Protein AF-X0YU63-F1 (afdb_monomer_lite)

Secondary structure (DSSP, 8-state):
------TTTT-EESSHHHHHHHHHTTSS-TT-EEEEEETTEEEEEEHHHHHHHTTS-TTSPP--S---HHHHHHHHHHHHHHHTTTT-

pLDDT: mean 85.9, std 12.7, range [40.62, 94.88]

InterPro domains:
  IPR007066 RNA polymerase Rpb1, domain 3 [PF04983] (11-88)
  IPR042102 RNA polymerase Rpb1, domain 3 superfamily [G3DSA:1.10.2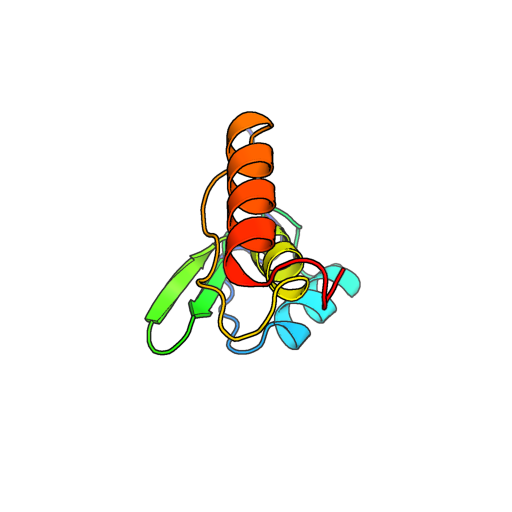74.100] (1-40)
  IPR042102 RNA polymerase Rpb1, domain 3 superfamily [G3DSA:1.10.274.100] (41-88)

Radius of gyration: 14.5 Å; chains: 1; bounding box: 32×25×48 Å

Organism: NCBI:txid412755

Structure (mmCIF, N/CA/C/O backbone):
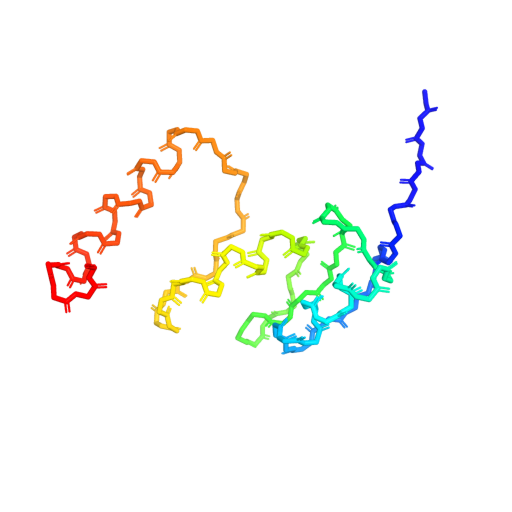data_AF-X0YU63-F1
#
_entry.id   AF-X0YU63-F1
#
loop_
_atom_site.group_PDB
_atom_site.id
_atom_site.type_symbol
_atom_site.label_atom_id
_atom_site.label_alt_id
_atom_site.label_comp_id
_atom_site.label_asym_id
_atom_site.label_entity_id
_atom_site.label_seq_id
_atom_site.pdbx_PDB_ins_code
_atom_site.Cartn_x
_atom_site.Cartn_y
_atom_site.Cartn_z
_atom_site.occupancy
_atom_site.B_iso_or_equiv
_atom_site.auth_seq_id
_atom_site.auth_comp_id
_atom_site.auth_asym_id
_atom_site.auth_atom_id
_atom_site.pdbx_PDB_model_num
ATOM 1 N N . MET A 1 1 ? -0.084 6.465 27.044 1.00 45.81 1 MET A N 1
ATOM 2 C CA . MET A 1 1 ? -1.060 5.471 26.550 1.00 45.81 1 MET A CA 1
ATOM 3 C C . MET A 1 1 ? -2.113 6.189 25.725 1.00 45.81 1 MET A C 1
ATOM 5 O O . MET A 1 1 ? -2.829 7.012 26.275 1.00 45.81 1 MET A O 1
ATOM 9 N N . ARG A 1 2 ? -2.183 5.926 24.420 1.00 40.62 2 ARG A N 1
ATOM 10 C CA . ARG A 1 2 ? -3.397 6.146 23.627 1.00 40.62 2 ARG A CA 1
ATOM 11 C C . ARG A 1 2 ? -3.556 4.924 22.734 1.00 40.62 2 ARG A C 1
ATOM 13 O O . ARG A 1 2 ? -3.049 4.892 21.620 1.00 40.62 2 ARG A O 1
ATOM 20 N N . GLU A 1 3 ? -4.205 3.899 23.273 1.00 48.47 3 GLU A N 1
ATOM 21 C CA . GLU A 1 3 ? -4.856 2.859 22.475 1.00 48.47 3 GLU A CA 1
ATOM 22 C C . GLU A 1 3 ? -6.097 3.492 21.845 1.00 48.47 3 GLU A C 1
ATOM 24 O O . GLU A 1 3 ? -7.228 3.273 22.263 1.00 48.47 3 GLU A O 1
ATOM 29 N N . SER A 1 4 ? -5.887 4.389 20.888 1.00 46.69 4 SER A N 1
ATOM 30 C CA . SER A 1 4 ? -6.973 4.838 20.032 1.00 46.69 4 SER A CA 1
ATOM 31 C C . SER A 1 4 ? -7.002 3.858 18.878 1.00 46.69 4 SER A C 1
ATOM 33 O O . SER A 1 4 ? -6.275 4.034 17.902 1.00 46.69 4 SER A O 1
ATOM 35 N N . ALA A 1 5 ? -7.777 2.783 19.053 1.00 60.09 5 ALA A N 1
ATOM 36 C CA . ALA A 1 5 ? -8.194 1.933 17.950 1.00 60.09 5 ALA A CA 1
ATOM 37 C C . ALA A 1 5 ? -8.630 2.861 16.816 1.00 60.09 5 ALA A C 1
ATOM 39 O O . ALA A 1 5 ? -9.495 3.725 17.003 1.00 60.09 5 ALA A O 1
ATOM 40 N N . GLN A 1 6 ? -7.924 2.780 15.698 1.00 72.44 6 GLN A N 1
ATOM 41 C CA . GLN A 1 6 ? -8.144 3.720 14.611 1.00 72.44 6 GLN A CA 1
ATOM 42 C C . GLN A 1 6 ? -9.515 3.463 14.008 1.00 72.44 6 GLN A C 1
ATOM 44 O O . GLN A 1 6 ? -10.011 2.329 14.005 1.00 72.44 6 GLN A O 1
ATOM 49 N N . LYS A 1 7 ? -10.155 4.515 13.503 1.00 79.62 7 LYS A N 1
ATOM 50 C CA . LYS A 1 7 ? -11.490 4.380 12.938 1.00 79.62 7 LYS A CA 1
ATOM 51 C C . LYS A 1 7 ? -11.425 3.353 11.809 1.00 79.62 7 LYS A C 1
ATOM 53 O O . LYS A 1 7 ? -10.577 3.458 10.930 1.00 79.62 7 LYS A O 1
ATOM 58 N N . GLY A 1 8 ? -12.282 2.334 11.866 1.00 80.06 8 GLY A N 1
ATOM 59 C CA . GLY A 1 8 ? -12.344 1.275 10.854 1.00 80.06 8 GLY A CA 1
ATOM 60 C C . GLY A 1 8 ? -11.284 0.170 10.948 1.00 80.06 8 GLY A C 1
ATOM 61 O O . GLY A 1 8 ? -11.146 -0.593 9.991 1.00 80.06 8 GLY A O 1
ATOM 62 N N . GLU A 1 9 ? -10.567 0.049 12.068 1.00 84.12 9 GLU A N 1
ATOM 63 C CA . GLU A 1 9 ? -9.672 -1.083 12.337 1.00 84.12 9 GLU A CA 1
ATOM 64 C C . GLU A 1 9 ? -10.422 -2.434 12.312 1.00 84.12 9 GLU A C 1
ATOM 66 O O . GLU A 1 9 ? -11.574 -2.539 12.734 1.00 84.12 9 GLU A O 1
ATOM 71 N N . GLY A 1 10 ? -9.783 -3.474 11.769 1.00 84.75 10 GLY A N 1
ATOM 72 C CA . GLY A 1 10 ? -10.329 -4.832 11.663 1.00 84.75 10 GLY A CA 1
ATOM 73 C C . GLY A 1 10 ? -11.268 -5.077 10.476 1.00 84.75 10 GLY A C 1
ATOM 74 O O . GLY A 1 10 ? -11.691 -6.214 10.268 1.00 84.75 10 GLY A O 1
ATOM 75 N N . LYS A 1 11 ? -11.576 -4.054 9.667 1.00 88.62 11 LYS A N 1
ATOM 76 C CA . LYS A 1 11 ? -12.381 -4.227 8.448 1.00 88.62 11 LYS A CA 1
ATOM 77 C C . LYS A 1 11 ? -11.660 -5.074 7.398 1.00 88.62 11 LYS A C 1
ATOM 79 O O . LYS A 1 11 ? -10.430 -5.107 7.341 1.00 88.62 11 LYS A O 1
ATOM 84 N N . ILE A 1 12 ? -12.449 -5.746 6.561 1.00 92.25 12 ILE A N 1
ATOM 85 C CA . ILE A 1 12 ? -11.971 -6.600 5.473 1.00 92.25 12 ILE A CA 1
ATOM 86 C C . ILE A 1 12 ? -12.402 -5.982 4.144 1.00 92.25 12 ILE A C 1
ATOM 88 O O . ILE A 1 12 ? -13.574 -5.659 3.986 1.00 92.25 12 ILE A O 1
ATOM 92 N N . PHE A 1 13 ? -11.467 -5.850 3.204 1.00 90.44 13 PHE A N 1
ATOM 93 C CA . PHE A 1 13 ? -11.718 -5.337 1.858 1.00 90.44 13 PHE A CA 1
ATOM 94 C C . PHE A 1 13 ? -11.331 -6.368 0.805 1.00 90.44 13 PHE A C 1
ATOM 96 O O . PHE A 1 13 ? -10.254 -6.970 0.869 1.00 90.44 13 PHE A O 1
ATOM 103 N N . GLY A 1 14 ? -12.217 -6.557 -0.173 1.00 88.12 14 GLY A N 1
ATOM 104 C CA . GLY A 1 14 ? -11.960 -7.393 -1.348 1.00 88.12 14 GLY A CA 1
ATOM 105 C C . GLY A 1 14 ? -11.537 -6.597 -2.582 1.00 88.12 14 GLY A C 1
ATOM 106 O O . GLY A 1 14 ? -10.973 -7.177 -3.503 1.00 88.12 14 GLY A O 1
ATOM 107 N N . ASN A 1 15 ? -11.808 -5.288 -2.606 1.00 88.25 15 ASN A N 1
ATOM 108 C CA . ASN A 1 15 ? -11.546 -4.407 -3.740 1.00 88.25 15 ASN A CA 1
ATOM 109 C C . ASN A 1 15 ? -10.873 -3.108 -3.256 1.00 88.25 15 ASN A C 1
ATOM 111 O O . ASN A 1 15 ? -11.310 -2.546 -2.245 1.00 88.25 15 ASN A O 1
ATOM 115 N N . PRO A 1 16 ? -9.846 -2.603 -3.959 1.00 90.50 16 PRO A N 1
ATOM 116 C CA . PRO A 1 16 ? -9.164 -1.374 -3.563 1.00 90.50 16 PRO A CA 1
ATOM 117 C C . PRO A 1 16 ? -10.088 -0.146 -3.612 1.00 90.50 16 PRO A C 1
ATOM 119 O O . PRO A 1 16 ? -10.058 0.674 -2.696 1.00 90.50 16 PRO A O 1
ATOM 122 N N . ASN A 1 17 ? -11.004 -0.063 -4.586 1.00 91.25 17 ASN A N 1
ATOM 123 C CA . ASN A 1 17 ? -11.963 1.043 -4.699 1.00 91.25 17 ASN A CA 1
ATOM 124 C C . ASN A 1 17 ? -12.888 1.152 -3.482 1.00 91.25 17 ASN A C 1
ATOM 126 O O . ASN A 1 17 ? -13.280 2.249 -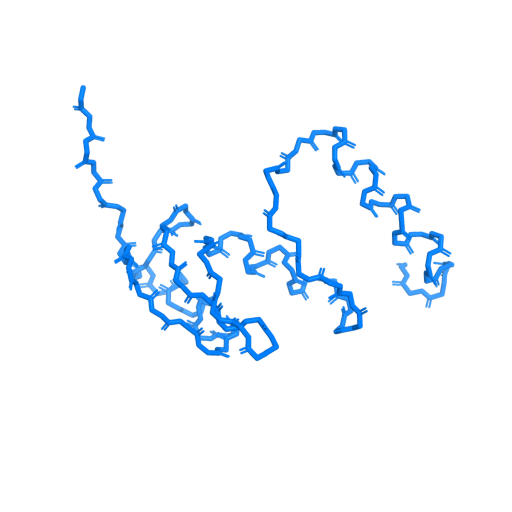3.094 1.00 91.25 17 ASN A O 1
ATOM 130 N N . GLU A 1 18 ? -13.265 0.023 -2.884 1.00 91.19 18 GLU A N 1
ATOM 131 C CA . GLU A 1 18 ? -14.100 0.008 -1.682 1.00 91.19 18 GLU A CA 1
ATOM 132 C C . GLU A 1 18 ? -13.336 0.585 -0.483 1.00 91.19 18 GLU A C 1
ATOM 134 O O . GLU A 1 18 ? -13.863 1.430 0.244 1.00 91.19 18 GLU A O 1
ATOM 139 N N . ALA A 1 19 ? -12.073 0.180 -0.320 1.00 91.19 19 ALA A N 1
ATOM 140 C CA . ALA A 1 19 ? -11.204 0.687 0.737 1.00 91.19 19 ALA A CA 1
ATOM 141 C C . ALA A 1 19 ? -10.963 2.201 0.597 1.00 91.19 19 ALA A C 1
ATOM 143 O O . ALA A 1 19 ? -11.016 2.927 1.592 1.00 91.19 19 ALA A O 1
ATOM 144 N N . ILE A 1 20 ? -10.755 2.682 -0.633 1.00 91.44 20 ILE A N 1
ATOM 145 C CA . ILE A 1 20 ? -10.531 4.103 -0.932 1.00 91.44 20 ILE A CA 1
ATOM 146 C C . ILE A 1 20 ? -11.786 4.925 -0.646 1.00 91.44 20 ILE A C 1
ATOM 148 O O . ILE A 1 20 ? -11.710 5.902 0.094 1.00 91.44 20 ILE A O 1
ATOM 152 N N . ARG A 1 21 ? -12.962 4.493 -1.118 1.00 93.06 21 ARG A N 1
ATOM 153 C CA . ARG A 1 21 ? -14.225 5.193 -0.821 1.00 93.06 21 ARG A CA 1
ATOM 154 C C . ARG A 1 21 ? -14.521 5.249 0.673 1.00 93.06 21 ARG A C 1
ATOM 156 O O . ARG A 1 21 ? -15.046 6.244 1.166 1.00 93.06 21 ARG A O 1
ATOM 163 N N . ALA A 1 22 ? -14.200 4.189 1.412 1.00 91.62 22 ALA A N 1
ATOM 164 C CA . ALA A 1 22 ? -14.393 4.171 2.855 1.00 91.62 22 ALA A CA 1
ATOM 165 C C . ALA A 1 22 ? -13.466 5.164 3.582 1.00 91.62 22 ALA A C 1
ATOM 167 O O . ALA A 1 22 ? -13.869 5.748 4.591 1.00 91.62 22 ALA A O 1
ATOM 168 N N . TYR A 1 23 ? -12.257 5.382 3.060 1.00 92.25 23 TYR A N 1
ATOM 169 C CA . TYR A 1 23 ? -11.347 6.428 3.525 1.00 92.25 23 TYR A CA 1
ATOM 170 C C . TYR A 1 23 ? -11.852 7.832 3.171 1.00 92.25 23 TYR A C 1
ATOM 172 O O . TYR A 1 23 ? -11.969 8.674 4.058 1.00 92.25 23 TYR A O 1
ATOM 180 N N . GLU A 1 24 ? -12.240 8.068 1.916 1.00 91.00 24 GLU A N 1
ATOM 181 C CA . GLU A 1 24 ? -12.779 9.356 1.450 1.00 91.00 24 GLU A CA 1
ATOM 182 C C . GLU A 1 24 ? -14.064 9.756 2.186 1.00 91.00 24 GLU A C 1
ATOM 184 O O . GLU A 1 24 ? -14.253 10.917 2.539 1.00 91.00 24 GLU A O 1
ATOM 189 N N . GLY A 1 25 ? -14.926 8.784 2.492 1.00 90.44 25 GLY A N 1
ATOM 190 C CA . GLY A 1 25 ? -16.126 8.982 3.306 1.00 90.44 25 GLY A CA 1
ATOM 191 C C . GLY A 1 25 ? -15.850 9.182 4.802 1.00 90.44 25 GLY A C 1
ATOM 192 O O . GLY A 1 25 ? -16.790 9.300 5.586 1.00 90.44 25 GLY A O 1
ATOM 193 N N . GLY A 1 26 ? -14.583 9.175 5.232 1.00 88.69 26 GLY A N 1
ATOM 194 C CA . GLY A 1 26 ? -14.187 9.363 6.627 1.00 88.69 26 GLY A CA 1
ATOM 195 C C . GLY A 1 26 ? -14.605 8.217 7.552 1.00 88.69 26 GLY A C 1
ATOM 196 O O . GLY A 1 26 ? -14.694 8.404 8.769 1.00 88.69 26 GLY A O 1
ATOM 197 N N . PHE A 1 27 ? -14.900 7.031 7.011 1.00 87.62 27 PHE A N 1
ATOM 198 C CA . PHE A 1 27 ? -15.266 5.850 7.797 1.00 87.62 27 PHE A CA 1
ATOM 199 C C . PHE A 1 27 ? -14.048 5.107 8.343 1.00 87.62 27 PHE A C 1
ATOM 201 O O . PHE A 1 27 ? -14.217 4.274 9.238 1.00 87.62 27 PHE A O 1
ATOM 208 N N . ILE A 1 28 ? -12.860 5.358 7.783 1.00 90.62 28 ILE A N 1
ATOM 209 C CA . ILE A 1 28 ? -11.623 4.650 8.113 1.00 90.62 28 ILE A CA 1
ATOM 210 C C . ILE A 1 28 ? -10.432 5.604 8.083 1.00 90.62 28 ILE A C 1
ATOM 212 O O . ILE A 1 28 ? -10.353 6.451 7.198 1.00 90.62 28 ILE A O 1
ATOM 216 N N . ASP A 1 29 ? -9.496 5.440 9.015 1.00 91.50 29 ASP A N 1
ATOM 217 C CA . ASP A 1 29 ? -8.250 6.208 9.046 1.00 91.50 29 ASP A CA 1
ATOM 218 C C . ASP A 1 29 ? -7.159 5.598 8.150 1.00 91.50 29 ASP A C 1
ATOM 220 O O . ASP A 1 29 ? -7.072 4.385 7.954 1.00 91.50 29 ASP A O 1
ATOM 224 N N . LEU A 1 30 ? -6.249 6.445 7.656 1.00 89.19 30 LEU A N 1
ATOM 225 C CA . LEU A 1 30 ? -5.166 6.053 6.742 1.00 89.19 30 LEU A CA 1
ATOM 226 C C . LEU A 1 30 ? -4.269 4.928 7.297 1.00 89.19 30 LEU A C 1
ATOM 228 O O . LEU A 1 30 ? -3.809 4.061 6.542 1.00 89.19 30 LEU A O 1
ATOM 232 N N . HIS A 1 31 ? -4.010 4.946 8.609 1.00 89.69 31 HIS A N 1
ATOM 233 C CA . HIS A 1 31 ? -3.169 3.958 9.285 1.00 89.69 31 HIS A CA 1
ATOM 234 C C . HIS A 1 31 ? -3.976 2.853 9.978 1.00 89.69 31 HIS A C 1
ATOM 236 O O . HIS A 1 31 ? -3.371 2.034 10.677 1.00 89.69 31 HIS A O 1
ATOM 242 N N . ALA A 1 32 ? -5.303 2.794 9.797 1.00 90.00 32 ALA A N 1
ATOM 243 C CA . ALA A 1 32 ? -6.125 1.739 10.376 1.00 90.00 32 ALA A CA 1
ATOM 244 C C . ALA A 1 32 ? -5.671 0.371 9.852 1.00 90.00 32 ALA A C 1
ATOM 246 O O . ALA A 1 32 ? -5.466 0.190 8.646 1.00 90.00 32 ALA A O 1
ATOM 247 N N . LYS A 1 33 ? -5.493 -0.592 10.764 1.00 91.06 33 LYS A N 1
ATOM 248 C CA . LYS A 1 33 ? -5.130 -1.963 10.397 1.00 91.06 33 LYS A CA 1
ATOM 249 C C . LYS A 1 33 ? -6.356 -2.667 9.837 1.00 91.06 33 LYS A C 1
ATOM 251 O O . LYS A 1 33 ? -7.366 -2.797 10.522 1.00 91.06 33 LYS A O 1
ATOM 256 N N . ILE A 1 34 ? -6.257 -3.134 8.605 1.00 93.38 34 ILE A N 1
ATOM 257 C CA . ILE A 1 34 ? -7.333 -3.811 7.882 1.00 93.38 34 ILE A CA 1
ATOM 258 C C . ILE A 1 34 ? -6.821 -5.113 7.278 1.00 93.38 34 ILE A C 1
ATOM 260 O O . ILE A 1 34 ? -5.615 -5.308 7.122 1.00 93.38 34 ILE A O 1
ATOM 264 N N . LYS A 1 35 ? -7.743 -5.992 6.895 1.00 93.94 35 LYS A N 1
ATOM 265 C CA . LYS A 1 35 ? -7.439 -7.161 6.070 1.00 93.94 35 LYS A CA 1
ATOM 266 C C . LYS A 1 35 ? -7.793 -6.852 4.624 1.00 93.94 35 LYS A C 1
ATOM 268 O O . LYS A 1 35 ? -8.911 -6.440 4.335 1.00 93.94 35 LYS A O 1
ATOM 273 N N . TYR A 1 36 ? -6.856 -7.068 3.715 1.00 93.62 36 TYR A N 1
ATOM 274 C CA . TYR A 1 36 ? -7.075 -6.880 2.285 1.00 93.62 36 TYR A CA 1
ATOM 275 C C . TYR A 1 36 ? -6.790 -8.177 1.537 1.00 93.62 36 TYR A C 1
ATOM 277 O O . TYR A 1 36 ? -5.798 -8.858 1.825 1.00 93.62 36 TYR A O 1
ATOM 285 N N . LYS A 1 37 ? -7.672 -8.538 0.601 1.00 91.06 37 LYS A N 1
ATOM 286 C CA . LYS A 1 37 ? -7.465 -9.697 -0.267 1.00 91.06 37 LYS A CA 1
ATOM 287 C C . LYS A 1 37 ? -6.476 -9.321 -1.371 1.00 91.06 37 LYS A C 1
ATOM 289 O O . LYS A 1 37 ? -6.807 -8.584 -2.290 1.00 91.06 37 LYS A O 1
ATOM 294 N N . VAL A 1 38 ? -5.262 -9.850 -1.271 1.00 87.38 38 VAL A N 1
ATOM 295 C CA . VAL A 1 38 ? -4.222 -9.738 -2.295 1.00 87.38 38 VAL A CA 1
ATOM 296 C C . VAL A 1 38 ? -4.120 -11.086 -2.995 1.00 87.38 38 VAL A C 1
ATOM 298 O O . VAL A 1 38 ? -3.695 -12.069 -2.374 1.00 87.38 38 VAL A O 1
ATOM 301 N N . HIS A 1 39 ? -4.491 -11.123 -4.277 1.00 82.56 39 HIS A N 1
ATOM 302 C CA . HIS A 1 39 ? -4.643 -12.363 -5.043 1.00 82.56 39 HIS A CA 1
ATOM 303 C C . HIS A 1 39 ? -5.572 -13.336 -4.293 1.00 82.56 39 HIS A C 1
ATOM 305 O O . HIS A 1 39 ? -6.708 -12.975 -3.994 1.00 82.56 39 HIS A O 1
ATOM 311 N N . ASP A 1 40 ? -5.090 -14.516 -3.903 1.00 84.81 40 ASP A N 1
ATOM 312 C CA . ASP A 1 40 ? -5.861 -15.515 -3.149 1.00 84.81 40 ASP A CA 1
ATOM 313 C C . ASP A 1 40 ? -5.571 -15.533 -1.642 1.00 84.81 40 ASP A C 1
ATOM 315 O O . ASP A 1 40 ? -5.997 -16.439 -0.927 1.00 84.81 40 ASP A O 1
ATOM 319 N N . SER A 1 41 ? -4.877 -14.516 -1.120 1.00 88.44 41 SER A N 1
ATOM 320 C CA . SER A 1 41 ? -4.511 -14.443 0.299 1.00 88.44 41 SER A CA 1
ATOM 321 C C . SER A 1 41 ? -5.043 -13.183 0.977 1.00 88.44 41 SER A C 1
ATOM 323 O O . SER A 1 41 ? -4.898 -12.072 0.468 1.00 88.44 41 SER A O 1
ATOM 325 N N . LEU A 1 42 ? -5.629 -13.339 2.166 1.00 92.25 42 LEU A N 1
ATOM 326 C CA . LEU A 1 42 ? -5.923 -12.210 3.048 1.00 92.25 42 LEU A CA 1
ATOM 327 C C . LEU A 1 42 ? -4.641 -11.791 3.770 1.00 92.25 42 LEU A C 1
ATOM 329 O O . LEU A 1 42 ? -4.007 -12.607 4.439 1.00 92.25 42 LEU A O 1
ATOM 333 N N . LYS A 1 43 ? -4.269 -10.515 3.653 1.00 91.88 43 LYS A N 1
ATOM 334 C CA . LYS A 1 43 ? -3.093 -9.938 4.315 1.00 91.88 43 LYS A CA 1
ATOM 335 C C . LYS A 1 43 ? -3.506 -8.803 5.243 1.00 91.88 43 LYS A C 1
ATOM 337 O O . LYS A 1 43 ? -4.357 -7.989 4.888 1.00 91.88 43 LYS A O 1
ATOM 342 N N . ASP A 1 44 ? -2.866 -8.726 6.406 1.00 93.75 44 ASP A N 1
ATOM 343 C CA . ASP A 1 44 ? -2.984 -7.565 7.288 1.00 93.75 44 ASP A CA 1
ATOM 344 C C . ASP A 1 44 ? -2.180 -6.392 6.700 1.00 93.75 44 ASP A C 1
ATOM 346 O O . ASP A 1 44 ? -0.990 -6.515 6.385 1.00 93.75 44 ASP A O 1
ATOM 350 N N . THR A 1 45 ? -2.839 -5.253 6.501 1.00 94.00 45 THR A N 1
ATOM 351 C CA . THR A 1 45 ? -2.263 -4.054 5.882 1.00 94.00 45 THR A CA 1
ATOM 352 C C . THR A 1 45 ? -2.974 -2.782 6.366 1.00 94.00 45 THR A C 1
ATOM 354 O O . THR A 1 45 ? -3.690 -2.812 7.365 1.00 94.00 45 THR A O 1
ATOM 357 N N . THR A 1 46 ? -2.750 -1.643 5.706 1.00 94.06 46 THR A N 1
ATOM 358 C CA . THR A 1 46 ? -3.425 -0.367 5.994 1.00 94.06 46 THR A CA 1
ATOM 359 C C . THR A 1 46 ? -3.978 0.264 4.721 1.00 94.06 46 THR A C 1
ATOM 361 O O . THR A 1 46 ? -3.504 -0.029 3.623 1.00 94.06 46 THR A O 1
ATOM 364 N N . ILE A 1 47 ? -4.930 1.189 4.863 1.00 93.25 47 ILE A N 1
ATOM 365 C CA . ILE A 1 47 ? -5.541 1.911 3.733 1.00 93.25 47 ILE A CA 1
ATOM 366 C C . ILE A 1 47 ? -4.467 2.628 2.921 1.00 93.25 47 ILE A C 1
ATOM 368 O O . ILE A 1 47 ? -4.433 2.509 1.700 1.00 93.25 47 ILE A O 1
ATOM 372 N N . GLY A 1 48 ? -3.536 3.312 3.595 1.00 92.69 48 GLY A N 1
ATOM 373 C CA . GLY A 1 48 ? -2.458 4.022 2.905 1.00 92.69 48 GLY A CA 1
ATOM 374 C C . GLY A 1 48 ? -1.587 3.113 2.035 1.00 92.69 48 GLY A C 1
ATOM 375 O O . GLY A 1 48 ? -1.079 3.555 1.012 1.00 92.69 48 GLY A O 1
ATOM 376 N N . ARG A 1 49 ? -1.448 1.830 2.394 1.00 94.19 49 ARG A N 1
ATOM 377 C CA . ARG A 1 49 ? -0.713 0.851 1.582 1.00 94.19 49 ARG A CA 1
ATOM 378 C C . ARG A 1 49 ? -1.522 0.405 0.373 1.00 94.19 49 ARG A C 1
ATOM 380 O O . ARG A 1 49 ? -0.925 0.197 -0.671 1.00 94.19 49 ARG A O 1
ATOM 387 N N . ILE A 1 50 ? -2.845 0.294 0.486 1.00 93.00 50 ILE A N 1
ATOM 388 C CA . ILE A 1 50 ? -3.714 0.007 -0.665 1.00 93.00 50 ILE A CA 1
ATOM 389 C C . ILE A 1 50 ? -3.634 1.157 -1.670 1.00 93.00 50 ILE A C 1
ATOM 391 O O . ILE A 1 50 ? -3.276 0.917 -2.814 1.00 93.00 50 ILE A O 1
ATOM 395 N N . ILE A 1 51 ? -3.839 2.400 -1.217 1.00 92.31 51 ILE A N 1
ATOM 396 C CA . ILE A 1 51 ? -3.731 3.601 -2.065 1.00 92.31 51 ILE A CA 1
ATOM 397 C C . ILE A 1 51 ? -2.361 3.669 -2.747 1.00 92.31 51 ILE A C 1
ATOM 399 O O . ILE A 1 51 ? -2.267 3.954 -3.935 1.00 92.31 51 ILE A O 1
ATOM 403 N N . PHE A 1 52 ? -1.289 3.382 -2.004 1.00 92.62 52 PHE A N 1
ATOM 404 C CA . PHE A 1 52 ? 0.059 3.359 -2.564 1.00 92.62 52 PHE A CA 1
ATOM 405 C C . PHE A 1 52 ? 0.249 2.272 -3.624 1.00 92.62 52 PHE A C 1
ATOM 407 O O . PHE A 1 52 ? 1.057 2.465 -4.518 1.00 92.62 52 PHE A O 1
ATOM 414 N N . ASN A 1 53 ? -0.446 1.137 -3.532 1.00 92.81 53 ASN A N 1
ATOM 415 C CA . ASN A 1 53 ? -0.306 0.063 -4.513 1.00 92.81 53 ASN A CA 1
ATOM 416 C C . ASN A 1 53 ? -1.086 0.329 -5.812 1.00 92.81 53 ASN A C 1
ATOM 418 O O . ASN A 1 53 ? -0.625 -0.101 -6.861 1.00 92.81 53 ASN A O 1
ATOM 422 N N . GLU A 1 54 ? -2.179 1.098 -5.770 1.00 91.25 54 GLU A N 1
ATOM 423 C CA . GLU A 1 54 ? -2.992 1.439 -6.957 1.00 91.25 54 GLU A CA 1
ATOM 424 C C . GLU A 1 54 ? -2.251 2.263 -8.019 1.00 91.25 54 GLU A C 1
ATOM 426 O O . GLU A 1 54 ? -2.686 2.337 -9.164 1.00 91.25 54 GLU A O 1
ATOM 431 N N . ILE A 1 55 ? -1.143 2.918 -7.660 1.00 89.62 55 ILE A N 1
ATOM 432 C CA . ILE A 1 55 ? -0.343 3.685 -8.629 1.00 89.62 55 ILE A CA 1
ATOM 433 C C . ILE A 1 55 ? 0.532 2.780 -9.502 1.00 89.62 55 ILE A C 1
ATOM 435 O O . ILE A 1 55 ? 1.103 3.249 -10.487 1.00 89.62 55 ILE A O 1
ATOM 439 N N . PHE A 1 56 ? 0.714 1.518 -9.104 1.00 88.38 56 PHE A N 1
ATOM 440 C CA . PHE A 1 56 ? 1.561 0.573 -9.812 1.00 88.38 56 PHE A CA 1
ATOM 441 C C . PHE A 1 56 ? 0.739 -0.295 -10.771 1.00 88.38 56 PHE A C 1
ATOM 443 O O . PHE A 1 56 ? -0.452 -0.500 -10.552 1.00 88.38 56 PHE A O 1
ATOM 450 N N . PRO A 1 57 ? 1.368 -0.829 -11.830 1.00 86.69 57 PRO A N 1
ATOM 451 C CA . PRO A 1 57 ? 0.719 -1.785 -12.721 1.00 86.69 57 PRO A CA 1
ATOM 452 C C . PRO A 1 57 ? 0.237 -3.052 -11.996 1.00 86.69 57 PRO A C 1
ATOM 454 O O . PRO A 1 57 ? 0.895 -3.517 -11.064 1.00 86.69 57 PRO A O 1
ATOM 457 N N . ASP A 1 58 ? -0.836 -3.667 -12.502 1.00 83.88 58 ASP A N 1
ATOM 458 C CA . ASP A 1 58 ? -1.452 -4.882 -11.935 1.00 83.88 58 ASP A CA 1
ATOM 459 C C . ASP A 1 58 ? -0.503 -6.092 -11.846 1.00 83.88 58 ASP A C 1
ATOM 461 O O . ASP A 1 58 ? -0.718 -7.002 -11.049 1.00 83.88 58 ASP A O 1
ATOM 465 N N . ASP A 1 59 ? 0.555 -6.126 -12.663 1.00 87.00 59 ASP A N 1
ATOM 466 C CA . ASP A 1 59 ? 1.565 -7.189 -12.654 1.00 87.00 59 ASP A CA 1
ATOM 467 C C . ASP A 1 59 ? 2.684 -6.954 -11.615 1.00 87.00 59 ASP A C 1
ATOM 469 O O . ASP A 1 59 ? 3.700 -7.663 -11.610 1.00 87.00 59 ASP A O 1
ATOM 473 N N . MET A 1 60 ? 2.548 -5.934 -10.761 1.00 88.31 60 MET A N 1
ATOM 474 C CA . MET A 1 60 ? 3.438 -5.692 -9.632 1.00 88.31 60 MET A CA 1
ATOM 475 C C . MET A 1 60 ? 2.925 -6.382 -8.362 1.00 88.31 60 MET A C 1
ATOM 477 O O . MET A 1 60 ? 1.752 -6.310 -8.004 1.00 88.31 60 MET A O 1
ATOM 481 N N . ASP A 1 61 ? 3.843 -7.004 -7.624 1.00 89.81 61 ASP A N 1
ATOM 482 C CA . ASP A 1 61 ? 3.542 -7.542 -6.302 1.00 89.81 61 ASP A CA 1
ATOM 483 C C . ASP A 1 61 ? 3.114 -6.449 -5.315 1.00 89.81 61 ASP A C 1
ATOM 485 O O . ASP A 1 61 ? 3.714 -5.375 -5.239 1.00 89.81 61 ASP A O 1
ATOM 489 N N . PHE A 1 62 ? 2.136 -6.774 -4.466 1.00 92.00 62 PHE A N 1
ATOM 490 C CA . PHE A 1 62 ? 1.650 -5.861 -3.435 1.00 92.00 62 PHE A CA 1
ATOM 491 C C . PHE A 1 62 ? 2.738 -5.522 -2.400 1.00 92.00 62 PHE A C 1
ATOM 493 O O . PHE A 1 62 ? 3.210 -6.374 -1.634 1.00 92.00 62 PHE A O 1
ATOM 500 N N . ILE A 1 63 ? 3.082 -4.241 -2.304 1.00 93.00 63 ILE A N 1
ATOM 501 C CA . ILE A 1 63 ? 4.110 -3.708 -1.414 1.00 93.00 63 ILE A CA 1
ATOM 502 C C . ILE A 1 63 ? 3.538 -3.519 0.000 1.00 93.00 63 ILE 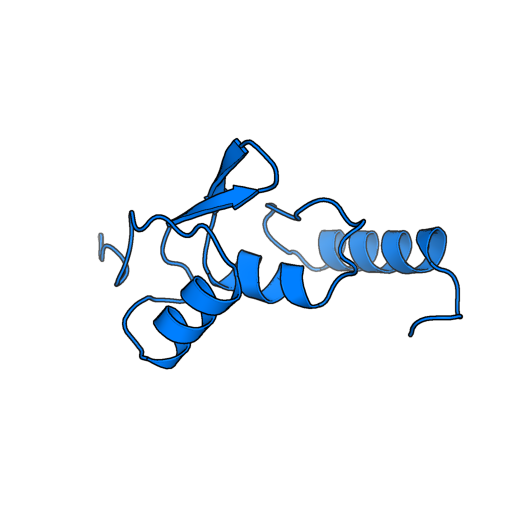A C 1
ATOM 504 O O . ILE A 1 63 ? 2.933 -2.493 0.321 1.00 93.00 63 ILE A O 1
ATOM 508 N N . ASN A 1 64 ? 3.785 -4.491 0.888 1.00 92.25 64 ASN A N 1
ATOM 509 C CA . ASN A 1 64 ? 3.359 -4.459 2.297 1.00 92.25 64 ASN A CA 1
ATOM 510 C C . ASN A 1 64 ? 4.517 -4.198 3.286 1.00 92.25 64 ASN A C 1
ATOM 512 O O . ASN A 1 64 ? 4.693 -4.925 4.261 1.00 92.25 64 ASN A O 1
ATOM 516 N N . LEU A 1 65 ? 5.339 -3.172 3.036 1.00 90.69 65 LEU A N 1
ATOM 517 C CA . LEU A 1 65 ? 6.492 -2.807 3.880 1.00 90.69 65 LEU A CA 1
ATOM 518 C C . LEU A 1 65 ? 6.509 -1.320 4.234 1.00 90.69 65 LEU A C 1
ATOM 520 O O . LEU A 1 65 ? 6.016 -0.491 3.473 1.00 90.69 65 LEU A O 1
ATOM 524 N N . THR A 1 66 ? 7.019 -0.948 5.406 1.00 90.25 66 THR A N 1
ATOM 525 C CA . THR A 1 66 ? 7.111 0.470 5.795 1.00 90.25 66 THR A CA 1
ATOM 526 C C . THR A 1 66 ? 7.994 1.244 4.820 1.00 90.25 66 THR A C 1
ATOM 528 O O . THR A 1 66 ? 9.165 0.910 4.639 1.00 90.25 66 THR A O 1
ATOM 531 N N . ILE A 1 67 ? 7.430 2.284 4.205 1.00 91.12 67 ILE A N 1
ATOM 532 C CA . ILE A 1 67 ? 8.117 3.077 3.189 1.00 91.12 67 ILE A CA 1
ATOM 533 C C . ILE A 1 67 ? 9.050 4.082 3.874 1.00 91.12 67 ILE A C 1
ATOM 535 O O . ILE A 1 67 ? 8.625 5.061 4.475 1.00 91.12 67 ILE A O 1
ATOM 539 N N . THR A 1 68 ? 10.346 3.813 3.779 1.00 94.19 68 THR A N 1
ATOM 540 C CA . THR A 1 68 ? 11.448 4.727 4.100 1.00 94.19 68 THR A CA 1
ATOM 541 C C . THR A 1 68 ? 12.013 5.335 2.816 1.00 94.19 68 THR A C 1
ATOM 543 O O . THR A 1 68 ? 11.798 4.799 1.726 1.00 94.19 68 THR A O 1
ATOM 546 N N . LYS A 1 69 ? 12.833 6.388 2.927 1.00 94.75 69 LYS A N 1
ATOM 547 C CA . LYS A 1 69 ? 13.571 6.945 1.778 1.00 94.75 69 LYS A CA 1
ATOM 548 C C . LYS A 1 69 ? 14.333 5.860 0.999 1.00 94.75 69 LYS A C 1
ATOM 550 O O . LYS A 1 69 ? 14.197 5.750 -0.213 1.00 94.75 69 LYS A O 1
ATOM 555 N N . LYS A 1 70 ? 15.055 4.990 1.713 1.00 94.69 70 LYS A N 1
ATOM 556 C CA . LYS A 1 70 ? 15.862 3.917 1.112 1.00 94.69 70 LYS A CA 1
ATOM 557 C C . LYS A 1 70 ? 15.014 2.844 0.426 1.00 94.69 70 LYS A C 1
ATOM 559 O O . LYS A 1 70 ? 15.416 2.315 -0.606 1.00 94.69 70 LYS A O 1
ATOM 564 N N . SER A 1 71 ? 13.863 2.473 0.993 1.00 93.62 71 SER A N 1
ATOM 565 C CA . SER A 1 71 ? 12.972 1.513 0.328 1.00 93.62 71 SER A CA 1
ATOM 566 C C . SER A 1 71 ? 12.300 2.134 -0.891 1.00 93.62 71 SER A C 1
ATOM 568 O O . SER A 1 71 ? 12.162 1.451 -1.897 1.00 93.62 71 SER A O 1
ATOM 570 N N . LEU A 1 72 ? 11.944 3.420 -0.832 1.00 93.25 72 LEU A N 1
ATOM 571 C CA . LEU A 1 72 ? 11.364 4.136 -1.964 1.00 93.25 72 LEU A CA 1
ATOM 572 C C . LEU A 1 72 ? 12.341 4.204 -3.146 1.00 93.25 72 LEU A C 1
ATOM 574 O O . LEU A 1 72 ? 11.974 3.830 -4.254 1.00 93.25 72 LEU A O 1
ATOM 578 N N . GLU A 1 73 ? 13.604 4.571 -2.908 1.00 94.88 73 GLU A N 1
ATOM 579 C CA . GLU A 1 73 ? 14.655 4.574 -3.942 1.00 94.88 73 GLU A CA 1
ATOM 580 C C . GLU A 1 73 ? 14.815 3.198 -4.610 1.00 94.88 73 GLU A C 1
ATOM 582 O O . GLU A 1 73 ? 14.958 3.096 -5.832 1.00 94.88 73 GLU A O 1
ATOM 587 N N . LYS A 1 74 ? 14.741 2.117 -3.820 1.00 93.25 74 LYS A N 1
ATOM 588 C CA . LYS A 1 74 ? 14.789 0.743 -4.337 1.00 93.25 74 LYS A CA 1
ATOM 589 C C . LYS A 1 74 ? 13.568 0.394 -5.185 1.00 93.25 74 LYS A C 1
ATOM 591 O O . LYS A 1 74 ? 13.748 -0.227 -6.229 1.00 93.25 74 LYS A O 1
ATOM 596 N N . ILE A 1 75 ? 12.367 0.784 -4.750 1.00 92.06 75 ILE A N 1
ATOM 597 C CA . ILE A 1 75 ? 11.116 0.556 -5.489 1.00 92.06 75 ILE A CA 1
ATOM 598 C C . ILE A 1 75 ? 11.172 1.286 -6.830 1.00 92.06 75 ILE A C 1
ATOM 600 O O . ILE A 1 75 ? 10.983 0.655 -7.862 1.00 92.06 75 ILE A O 1
ATOM 604 N N . ILE A 1 76 ? 11.538 2.570 -6.833 1.00 90.44 76 ILE 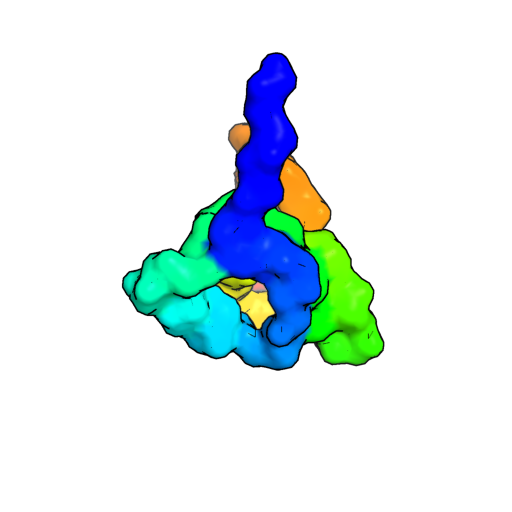A N 1
ATOM 605 C CA . ILE A 1 76 ? 11.685 3.366 -8.061 1.00 90.44 76 ILE A CA 1
ATOM 606 C C . ILE A 1 76 ? 12.697 2.710 -9.005 1.00 90.44 76 ILE A C 1
ATOM 608 O O . ILE A 1 76 ? 12.411 2.496 -10.180 1.00 90.44 76 ILE A O 1
ATOM 612 N N . SER A 1 77 ? 13.862 2.318 -8.482 1.00 91.75 77 SER A N 1
ATOM 613 C CA . SER A 1 77 ? 14.893 1.639 -9.276 1.00 91.75 77 SER A CA 1
ATOM 614 C C . SER A 1 77 ? 14.409 0.305 -9.852 1.00 91.75 77 SER A C 1
ATOM 616 O O . SER A 1 77 ? 14.810 -0.077 -10.949 1.00 91.75 77 SER A O 1
ATOM 618 N N . PHE A 1 78 ? 13.586 -0.437 -9.109 1.00 90.25 78 PHE A N 1
ATOM 619 C CA . PHE A 1 78 ? 12.988 -1.687 -9.567 1.00 90.25 78 PHE A CA 1
ATOM 620 C C . PHE A 1 78 ? 11.960 -1.444 -10.675 1.00 90.25 78 PHE A C 1
ATOM 622 O O . PHE A 1 78 ? 12.075 -2.070 -11.725 1.00 90.25 7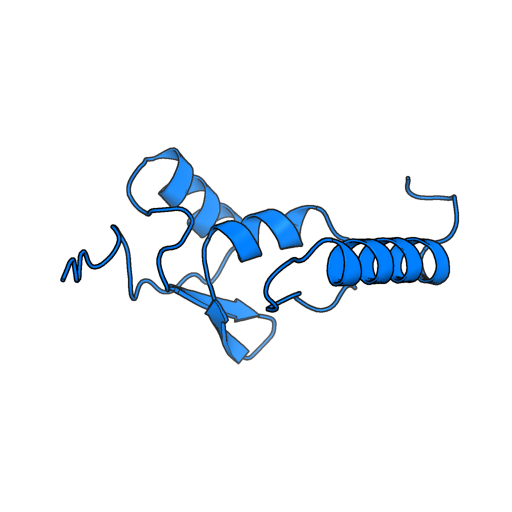8 PHE A O 1
ATOM 629 N N . VAL A 1 79 ? 11.029 -0.504 -10.478 1.00 89.00 79 VAL A N 1
ATOM 630 C CA . VAL A 1 79 ? 10.015 -0.118 -11.475 1.00 89.00 79 VAL A CA 1
ATOM 631 C C . VAL A 1 79 ? 10.699 0.297 -12.775 1.00 89.00 79 VAL A C 1
ATOM 633 O O . VAL A 1 79 ? 10.393 -0.248 -13.831 1.00 89.00 79 VAL A O 1
ATOM 636 N N . TYR A 1 80 ? 11.695 1.181 -12.687 1.00 87.69 80 TYR A N 1
ATOM 637 C CA . TYR A 1 80 ? 12.438 1.665 -13.849 1.00 87.69 80 TYR A CA 1
ATOM 638 C C . TYR A 1 80 ? 13.140 0.533 -14.613 1.00 87.69 80 TYR A C 1
ATOM 640 O O . TYR A 1 80 ? 13.121 0.503 -15.839 1.00 87.69 80 TYR A O 1
ATOM 648 N N . ARG A 1 81 ? 13.739 -0.434 -13.904 1.00 88.31 81 ARG A N 1
ATOM 649 C CA . ARG A 1 81 ? 14.380 -1.596 -14.542 1.00 88.31 81 ARG A CA 1
ATOM 650 C C . ARG A 1 81 ? 13.380 -2.575 -15.152 1.00 88.31 81 ARG A C 1
ATOM 652 O O . ARG A 1 81 ? 13.693 -3.160 -16.181 1.00 88.31 81 ARG A O 1
ATOM 659 N N . LYS A 1 82 ? 12.228 -2.787 -14.509 1.00 86.69 82 LYS A N 1
ATOM 660 C CA . LYS A 1 82 ? 11.225 -3.768 -14.946 1.00 86.69 82 LYS A CA 1
ATOM 661 C C . LYS A 1 82 ? 10.417 -3.266 -16.147 1.00 86.69 82 LYS A C 1
ATOM 663 O O . LYS A 1 82 ? 10.169 -4.044 -17.059 1.00 86.69 82 LYS A O 1
ATOM 668 N N . TYR A 1 83 ? 10.038 -1.988 -16.158 1.00 84.25 83 TYR A N 1
ATOM 669 C CA . TYR A 1 83 ? 9.133 -1.424 -17.168 1.00 84.25 83 TYR A CA 1
ATOM 670 C C . TYR A 1 83 ? 9.816 -0.463 -18.155 1.00 84.25 83 TYR A C 1
ATOM 672 O O . TYR A 1 83 ? 9.205 -0.064 -19.144 1.00 84.25 83 TYR A O 1
ATOM 680 N N . GLY A 1 84 ? 11.087 -0.113 -17.935 1.00 76.75 84 GLY A N 1
ATOM 681 C CA . GLY A 1 84 ? 11.825 0.796 -18.811 1.00 76.75 84 GLY A CA 1
ATOM 682 C C . GLY A 1 84 ? 11.222 2.205 -18.858 1.00 76.75 84 GLY A C 1
ATOM 683 O O . GLY A 1 84 ? 10.479 2.619 -17.972 1.00 76.75 84 GLY A O 1
ATOM 684 N N . LYS A 1 85 ? 11.562 2.957 -19.911 1.00 61.91 85 LYS A N 1
ATOM 685 C CA . LYS A 1 85 ? 11.142 4.355 -20.117 1.00 61.91 85 LYS A CA 1
ATOM 686 C C . LYS A 1 85 ? 9.752 4.507 -20.759 1.00 61.91 85 LYS A C 1
ATOM 688 O O . LYS A 1 85 ? 9.337 5.632 -20.998 1.00 61.91 85 LYS A O 1
ATOM 693 N N . GLU A 1 86 ? 9.051 3.415 -21.076 1.00 56.59 86 GLU A N 1
ATOM 694 C CA . GLU A 1 86 ? 7.837 3.462 -21.914 1.00 56.59 86 GLU A CA 1
ATOM 695 C C . GLU A 1 86 ? 6.504 3.564 -21.150 1.00 56.59 86 GLU A C 1
ATOM 697 O O . GLU A 1 86 ? 5.446 3.543 -21.773 1.00 56.59 86 GLU A O 1
ATOM 702 N N . ARG A 1 87 ? 6.510 3.741 -19.822 1.00 52.41 87 ARG A N 1
ATOM 703 C CA . ARG A 1 87 ? 5.281 3.975 -19.029 1.00 52.41 87 ARG A CA 1
ATOM 704 C C . ARG A 1 87 ? 5.458 4.924 -17.828 1.00 52.41 87 ARG A C 1
ATOM 706 O O . ARG A 1 87 ? 4.786 4.768 -16.813 1.00 52.41 87 ARG A O 1
ATOM 713 N N . THR A 1 88 ? 6.346 5.909 -17.936 1.00 43.69 88 THR A N 1
ATOM 714 C CA . THR A 1 88 ? 6.484 7.026 -16.975 1.00 43.69 88 THR A CA 1
ATOM 715 C C . THR A 1 88 ? 6.641 8.327 -17.729 1.00 43.69 88 THR A C 1
ATOM 717 O O . THR A 1 88 ? 5.934 9.292 -17.380 1.00 43.69 88 THR A O 1
#

Foldseek 3Di:
DDPPQWQPAAEEDADLVVLVVCVVVVNTDQAHWYWYDDPNDTDTAGNVQSVVCVVDDPPDHRDRDDDDPVVVVVVVVVSCVVPPPPPD

Sequence (88 aa):
MRESAQKGEGKIFGNPNEAIRAYEGGFIDLHAKIKYKVHDSLKDTTIGRIIFNEIFPDDMDFINLTITKKSLEKIISFVYRKYGKERT